Protein AF-A0A7C4IL18-F1 (afdb_monomer)

Mean predicted aligned error: 10.44 Å

Structure (mmCIF, N/CA/C/O backbone):
data_AF-A0A7C4IL18-F1
#
_entry.id   AF-A0A7C4IL18-F1
#
loop_
_atom_site.group_PDB
_atom_site.id
_atom_site.type_symbol
_atom_site.label_atom_id
_atom_site.label_alt_id
_atom_site.label_comp_id
_atom_site.label_asym_id
_atom_site.label_entity_id
_atom_site.label_seq_id
_atom_site.pdbx_PDB_ins_code
_atom_site.Cartn_x
_atom_site.Cartn_y
_atom_site.Cartn_z
_atom_site.occupancy
_atom_site.B_iso_or_equiv
_atom_site.auth_seq_id
_atom_site.auth_comp_id
_atom_site.auth_asym_id
_atom_site.auth_atom_id
_atom_site.pdbx_PDB_model_num
ATOM 1 N N . MET A 1 1 ? -6.638 -3.678 19.951 1.00 42.34 1 MET A N 1
ATOM 2 C CA . MET A 1 1 ? -6.740 -3.953 18.503 1.00 42.34 1 MET A CA 1
ATOM 3 C C . MET A 1 1 ? -7.562 -2.829 17.902 1.00 42.34 1 MET A C 1
ATOM 5 O O . MET A 1 1 ? -8.756 -2.759 18.152 1.00 42.34 1 MET A O 1
ATOM 9 N N . SER A 1 2 ? -6.915 -1.862 17.260 1.00 47.47 2 SER A N 1
ATOM 10 C CA . SER A 1 2 ? -7.589 -0.743 16.596 1.00 47.47 2 SER A CA 1
ATOM 11 C C . SER A 1 2 ? -8.489 -1.311 15.494 1.00 47.47 2 SER A C 1
ATOM 13 O O . SER A 1 2 ? -7.999 -1.971 14.588 1.00 47.47 2 SER A O 1
ATOM 15 N N . GLY A 1 3 ? -9.803 -1.107 15.604 1.00 61.41 3 GLY A N 1
ATOM 16 C CA . GLY A 1 3 ? -10.846 -1.826 14.856 1.00 61.41 3 GLY A CA 1
ATOM 17 C C . GLY A 1 3 ? -10.972 -1.522 13.359 1.00 61.41 3 GLY A C 1
ATOM 18 O O . GLY A 1 3 ? -12.057 -1.695 12.810 1.00 61.41 3 GLY A O 1
ATOM 19 N N . ASN A 1 4 ? -9.911 -1.068 12.688 1.00 77.75 4 ASN A N 1
ATOM 20 C CA . ASN A 1 4 ? -9.957 -0.783 11.258 1.00 77.75 4 ASN A CA 1
ATOM 21 C C . ASN A 1 4 ? -9.356 -1.940 10.449 1.00 77.75 4 ASN A C 1
ATOM 23 O O . ASN A 1 4 ? -8.147 -1.998 10.235 1.00 77.75 4 ASN A O 1
ATOM 27 N N . ARG A 1 5 ? -10.232 -2.837 9.974 1.00 86.19 5 ARG A N 1
ATOM 28 C CA . ARG A 1 5 ? -9.876 -4.040 9.195 1.00 86.19 5 ARG A CA 1
ATOM 29 C C . ARG A 1 5 ? -9.097 -3.738 7.911 1.00 86.19 5 ARG A C 1
ATOM 31 O O . ARG A 1 5 ? -8.442 -4.624 7.381 1.00 86.19 5 ARG A O 1
ATOM 38 N N . ILE A 1 6 ? -9.149 -2.498 7.421 1.00 89.62 6 ILE A N 1
ATOM 39 C CA . ILE A 1 6 ? -8.393 -2.057 6.243 1.00 89.62 6 ILE A CA 1
ATOM 40 C C . ILE A 1 6 ? -6.885 -2.133 6.506 1.00 89.62 6 ILE A C 1
ATOM 42 O O . ILE A 1 6 ? -6.127 -2.450 5.597 1.00 89.62 6 ILE A O 1
ATOM 46 N N . LEU A 1 7 ? -6.437 -1.893 7.744 1.00 91.31 7 LEU A N 1
ATOM 47 C CA . LEU A 1 7 ? -5.016 -1.969 8.097 1.00 91.31 7 LEU A CA 1
ATOM 48 C C . LEU A 1 7 ? -4.456 -3.388 7.970 1.00 91.31 7 LEU A C 1
ATOM 50 O O . LEU A 1 7 ? -3.277 -3.531 7.658 1.00 91.31 7 LEU A O 1
ATOM 54 N N . ASP A 1 8 ? -5.297 -4.401 8.166 1.00 93.25 8 ASP A N 1
ATOM 55 C CA . ASP A 1 8 ? -4.922 -5.813 8.090 1.00 93.25 8 ASP A CA 1
ATOM 56 C C . ASP A 1 8 ? -5.052 -6.380 6.666 1.00 93.25 8 ASP A C 1
ATOM 58 O O . ASP A 1 8 ? -4.748 -7.552 6.440 1.00 93.25 8 ASP A O 1
ATOM 62 N N . LEU A 1 9 ? -5.491 -5.572 5.688 1.00 94.62 9 LEU A N 1
ATOM 63 C CA . LEU A 1 9 ? -5.603 -6.027 4.305 1.00 94.62 9 LEU A CA 1
ATOM 64 C C . LEU A 1 9 ? -4.220 -6.397 3.752 1.00 94.62 9 LEU A C 1
ATOM 66 O O . LEU A 1 9 ? -3.306 -5.562 3.789 1.00 94.62 9 LEU A O 1
ATOM 70 N N . PRO A 1 10 ? -4.055 -7.617 3.212 1.00 94.81 10 PRO A N 1
ATOM 71 C CA . PRO A 1 10 ? -2.794 -8.054 2.635 1.00 94.81 10 PRO A CA 1
ATOM 72 C C . PRO A 1 10 ? -2.505 -7.309 1.329 1.00 94.81 10 PRO A C 1
ATOM 74 O O . PRO A 1 10 ? -3.396 -7.114 0.500 1.00 94.81 10 PRO A O 1
ATOM 77 N N . LEU A 1 11 ? -1.240 -6.933 1.115 1.00 94.31 11 LEU A N 1
ATOM 78 C CA . LEU A 1 11 ? -0.828 -6.167 -0.066 1.00 94.31 11 LEU A CA 1
ATOM 79 C C . LEU A 1 11 ? -1.115 -6.888 -1.385 1.00 94.31 11 LEU A C 1
ATOM 81 O O . LEU A 1 11 ? -1.447 -6.233 -2.361 1.00 94.31 11 LEU A O 1
ATOM 85 N N . THR A 1 12 ? -1.065 -8.217 -1.411 1.00 93.94 12 THR A N 1
ATOM 86 C CA . THR A 1 12 ? -1.373 -9.032 -2.600 1.00 93.94 12 THR A CA 1
ATOM 87 C C . THR A 1 12 ? -2.833 -8.957 -3.049 1.00 93.94 12 THR A C 1
ATOM 89 O O . THR A 1 12 ? -3.135 -9.338 -4.173 1.00 93.94 12 THR A O 1
ATOM 92 N N . VAL A 1 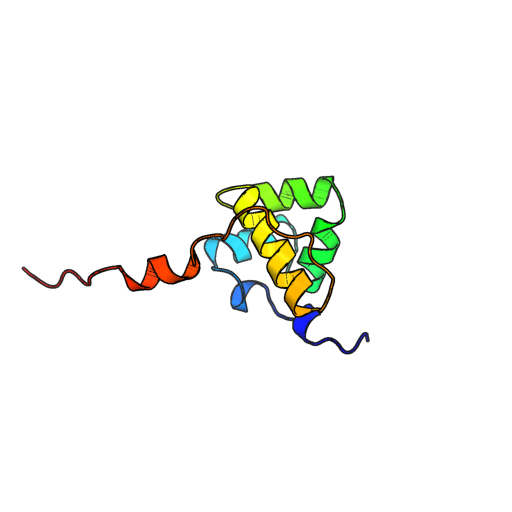13 ? -3.747 -8.484 -2.195 1.00 92.38 13 VAL A N 1
ATOM 93 C CA . VAL A 1 13 ? -5.164 -8.284 -2.554 1.00 92.38 13 VAL A CA 1
ATOM 94 C C . VAL A 1 13 ? -5.413 -6.881 -3.111 1.00 92.38 13 VAL A C 1
ATOM 96 O O . VAL A 1 13 ? -6.380 -6.670 -3.837 1.00 92.38 13 VAL A O 1
ATOM 99 N N . VAL A 1 14 ? -4.557 -5.913 -2.773 1.00 92.25 14 VAL A N 1
ATOM 100 C CA . VAL A 1 14 ? -4.762 -4.488 -3.095 1.00 92.25 14 VAL A CA 1
ATOM 101 C C . VAL A 1 14 ? -3.762 -3.937 -4.110 1.00 92.25 14 VAL A C 1
ATOM 103 O O . VAL A 1 14 ? -4.004 -2.885 -4.697 1.00 92.25 14 VAL A O 1
ATOM 106 N N . LEU A 1 15 ? -2.648 -4.632 -4.324 1.00 93.50 15 LEU A N 1
ATOM 107 C CA . LEU A 1 15 ? -1.612 -4.310 -5.295 1.00 93.50 15 LEU A CA 1
ATOM 108 C C . LEU A 1 15 ? -1.395 -5.489 -6.231 1.00 93.50 15 LEU A C 1
ATOM 110 O O . LEU A 1 15 ? -1.673 -6.639 -5.894 1.00 93.50 15 LEU A O 1
ATOM 114 N N . ARG A 1 16 ? -0.832 -5.188 -7.399 1.00 90.69 16 ARG A N 1
ATOM 115 C CA . ARG A 1 16 ? -0.372 -6.222 -8.317 1.00 90.69 16 ARG A CA 1
ATOM 116 C C . ARG A 1 16 ? 0.778 -7.015 -7.694 1.00 90.69 16 ARG A C 1
ATOM 118 O O . ARG A 1 16 ? 1.583 -6.462 -6.936 1.00 90.69 16 ARG A O 1
ATOM 125 N N . SER A 1 17 ? 0.860 -8.300 -8.022 1.00 91.94 17 SER A N 1
ATOM 126 C CA . SER A 1 17 ? 1.845 -9.226 -7.456 1.00 91.94 17 SER A CA 1
ATOM 127 C C . SER A 1 17 ? 3.286 -8.780 -7.704 1.00 91.94 17 SER A C 1
ATOM 129 O O . SER A 1 17 ? 4.136 -8.976 -6.840 1.00 91.94 17 SER A O 1
ATOM 131 N N . GLU A 1 18 ? 3.554 -8.121 -8.831 1.00 92.19 18 GLU A N 1
ATOM 132 C CA . GLU A 1 18 ? 4.886 -7.638 -9.214 1.00 92.19 18 GLU A CA 1
ATOM 133 C C . GLU A 1 18 ? 5.409 -6.566 -8.250 1.00 92.19 18 GLU A C 1
ATOM 135 O O . GLU A 1 18 ? 6.615 -6.445 -8.071 1.00 92.19 18 GLU A O 1
ATOM 140 N N . ILE A 1 19 ? 4.510 -5.831 -7.588 1.00 93.00 19 ILE A N 1
ATOM 141 C CA . ILE A 1 19 ? 4.843 -4.822 -6.573 1.00 93.00 19 ILE A CA 1
ATOM 142 C C . ILE A 1 19 ? 4.710 -5.422 -5.167 1.00 93.00 19 ILE A C 1
ATOM 144 O O . ILE A 1 19 ? 5.561 -5.215 -4.301 1.00 93.00 19 ILE A O 1
ATOM 148 N N . ALA A 1 20 ? 3.643 -6.188 -4.921 1.00 94.00 20 ALA A N 1
ATOM 149 C CA . ALA A 1 20 ? 3.349 -6.743 -3.605 1.00 94.00 20 ALA A CA 1
ATOM 150 C C . ALA A 1 20 ? 4.417 -7.742 -3.132 1.00 94.00 20 ALA A C 1
ATOM 152 O O . ALA A 1 20 ? 4.785 -7.726 -1.958 1.00 94.00 20 ALA A O 1
ATOM 153 N N . LEU A 1 21 ? 4.931 -8.595 -4.024 1.00 94.31 21 LEU A N 1
ATOM 154 C CA . LEU A 1 21 ? 5.902 -9.627 -3.657 1.00 94.31 21 LEU A CA 1
ATOM 155 C C . LEU A 1 21 ? 7.260 -9.040 -3.235 1.00 94.31 21 LEU A C 1
ATOM 157 O O . LEU A 1 21 ? 7.716 -9.408 -2.152 1.00 94.31 21 LEU A O 1
ATOM 161 N N . PRO A 1 22 ? 7.883 -8.091 -3.967 1.00 93.94 22 PRO A N 1
ATOM 162 C CA . PRO A 1 22 ? 9.091 -7.413 -3.490 1.00 93.94 22 PRO A CA 1
ATOM 163 C C . PRO A 1 22 ? 8.906 -6.728 -2.133 1.00 93.94 22 PRO A C 1
ATOM 165 O O . PRO A 1 22 ? 9.750 -6.873 -1.247 1.00 93.94 22 PRO A O 1
ATOM 168 N N . LEU A 1 23 ? 7.775 -6.044 -1.924 1.00 94.69 23 LEU A N 1
ATOM 169 C CA . LEU A 1 23 ? 7.458 -5.414 -0.639 1.00 94.69 23 LEU A CA 1
ATOM 170 C C . LEU A 1 23 ? 7.392 -6.447 0.501 1.00 94.69 23 LEU A C 1
ATOM 172 O O . LEU A 1 23 ? 7.902 -6.194 1.593 1.00 94.69 23 LEU A O 1
ATOM 176 N N . GLN A 1 24 ? 6.817 -7.623 0.248 1.00 95.62 24 GLN A N 1
ATOM 177 C CA . GLN A 1 24 ? 6.696 -8.701 1.232 1.00 95.62 24 GLN A CA 1
ATOM 178 C C . GLN A 1 24 ? 8.010 -9.437 1.493 1.00 95.62 24 GLN A C 1
ATOM 180 O O . GLN A 1 24 ? 8.331 -9.738 2.641 1.00 95.62 24 GLN A O 1
ATOM 185 N N . GLN A 1 25 ? 8.756 -9.760 0.441 1.00 94.44 25 GLN A N 1
ATOM 186 C CA . GLN A 1 25 ? 9.926 -10.633 0.522 1.00 94.44 25 GLN A CA 1
ATOM 187 C C . GLN A 1 25 ? 11.194 -9.875 0.911 1.00 94.44 25 GLN A C 1
ATOM 189 O O . GLN A 1 25 ? 12.025 -10.424 1.627 1.00 94.44 25 GLN 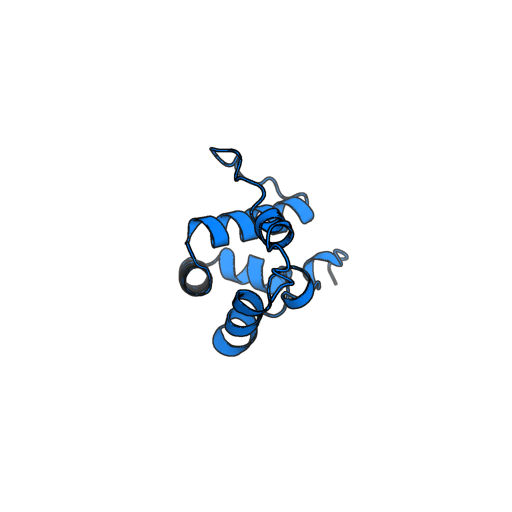A O 1
ATOM 194 N N . VAL A 1 26 ? 11.339 -8.625 0.461 1.00 92.88 26 VAL A N 1
ATOM 195 C CA . VAL A 1 26 ? 12.543 -7.815 0.699 1.00 92.88 26 VAL A CA 1
ATOM 196 C C . VAL A 1 26 ? 12.354 -6.881 1.888 1.00 92.88 26 VAL A C 1
ATOM 198 O O . VAL A 1 26 ? 13.244 -6.756 2.725 1.00 92.88 26 VAL A O 1
ATOM 201 N N . LEU A 1 27 ? 11.196 -6.218 1.976 1.00 93.44 27 LEU A N 1
ATOM 202 C CA . LEU A 1 27 ? 10.942 -5.203 3.007 1.00 93.44 27 LEU A CA 1
ATOM 203 C C . LEU A 1 27 ? 10.089 -5.713 4.175 1.00 93.44 27 LEU A C 1
ATOM 205 O O . LEU A 1 27 ? 9.865 -4.965 5.127 1.00 93.44 27 LEU A O 1
ATOM 209 N N . HIS A 1 28 ? 9.621 -6.966 4.125 1.00 95.19 28 HIS A N 1
ATOM 210 C CA . HIS A 1 28 ? 8.736 -7.559 5.133 1.00 95.19 28 HIS A CA 1
ATOM 211 C C . HIS A 1 28 ? 7.456 -6.736 5.380 1.00 95.19 28 HIS A C 1
ATOM 213 O O . HIS A 1 28 ? 6.946 -6.646 6.500 1.00 95.19 28 HIS A O 1
ATOM 219 N N . ILE A 1 29 ? 6.926 -6.115 4.322 1.00 96.75 29 ILE A N 1
ATOM 220 C CA . ILE A 1 29 ? 5.696 -5.323 4.353 1.00 96.75 29 ILE A CA 1
ATOM 221 C C . ILE A 1 29 ? 4.558 -6.180 3.802 1.00 96.75 29 ILE A C 1
ATOM 223 O O . ILE A 1 29 ? 4.450 -6.387 2.597 1.00 96.75 29 ILE A O 1
ATOM 227 N N . TYR A 1 30 ? 3.689 -6.667 4.688 1.00 95.94 30 TYR A N 1
ATOM 228 C CA . TYR A 1 30 ? 2.642 -7.626 4.317 1.00 95.94 30 TYR A CA 1
ATOM 229 C C . TYR A 1 30 ? 1.260 -7.008 4.164 1.00 95.94 30 TYR A C 1
ATOM 231 O O . TYR A 1 30 ? 0.473 -7.478 3.343 1.00 95.94 30 TYR A O 1
ATOM 239 N N . THR A 1 31 ? 0.974 -5.952 4.924 1.00 96.25 31 THR A N 1
ATOM 240 C CA . THR A 1 31 ? -0.354 -5.336 4.998 1.00 96.25 31 THR A CA 1
ATOM 241 C C . THR A 1 31 ? -0.332 -3.850 4.655 1.00 96.25 31 THR A C 1
ATOM 243 O O . THR A 1 31 ? 0.718 -3.198 4.708 1.00 96.25 31 THR A O 1
ATOM 246 N N . VAL A 1 32 ? -1.510 -3.287 4.375 1.00 95.31 32 VAL A N 1
ATOM 247 C CA . VAL A 1 32 ? -1.711 -1.836 4.214 1.00 95.31 32 VAL A CA 1
ATOM 248 C C . VAL A 1 32 ? -1.202 -1.064 5.438 1.00 95.31 32 VAL A C 1
ATOM 250 O O . VAL A 1 32 ? -0.546 -0.029 5.302 1.00 95.31 32 VAL A O 1
ATOM 253 N N . GLY A 1 33 ? -1.439 -1.578 6.646 1.00 94.31 33 GLY A N 1
ATOM 254 C CA . GLY A 1 33 ? -0.955 -0.969 7.881 1.00 94.31 33 GLY A CA 1
ATOM 255 C C . GLY A 1 33 ? 0.571 -0.957 7.976 1.00 94.31 33 GLY A C 1
ATOM 256 O O . GLY A 1 33 ? 1.155 0.077 8.318 1.00 94.31 33 GLY A O 1
ATOM 257 N N . ASN A 1 34 ? 1.235 -2.067 7.623 1.00 95.19 34 ASN A N 1
ATOM 258 C CA . ASN A 1 34 ? 2.700 -2.111 7.570 1.00 95.19 34 ASN A CA 1
ATOM 259 C C . ASN A 1 34 ? 3.245 -1.116 6.542 1.00 95.19 34 ASN A C 1
ATOM 261 O O . ASN A 1 34 ? 4.204 -0.402 6.836 1.00 9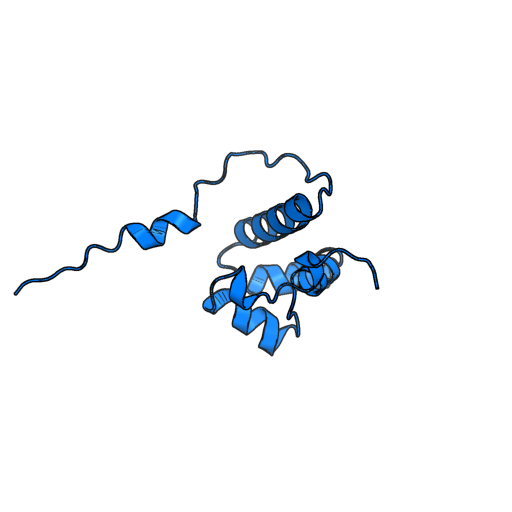5.19 34 ASN A O 1
ATOM 265 N N . PHE A 1 35 ? 2.601 -1.029 5.376 1.00 96.31 35 PHE A N 1
ATOM 266 C CA . PHE A 1 35 ? 2.995 -0.117 4.309 1.00 96.31 35 PHE A CA 1
ATOM 267 C C . PHE A 1 35 ? 2.953 1.337 4.784 1.00 96.31 35 PHE A C 1
ATOM 269 O O . PHE A 1 35 ? 3.955 2.045 4.718 1.00 96.31 35 PHE A O 1
ATOM 276 N N . LEU A 1 36 ? 1.827 1.777 5.351 1.00 94.56 36 LEU A N 1
ATOM 277 C CA . LEU A 1 36 ? 1.671 3.144 5.858 1.00 94.56 36 LEU A CA 1
ATOM 278 C C . LEU A 1 36 ? 2.584 3.446 7.055 1.00 94.56 36 LEU A C 1
ATOM 280 O O . LEU A 1 36 ? 2.990 4.592 7.268 1.00 94.56 36 LEU A O 1
ATOM 284 N N . ALA A 1 37 ? 2.914 2.443 7.869 1.00 93.94 37 ALA A N 1
ATOM 285 C CA . ALA A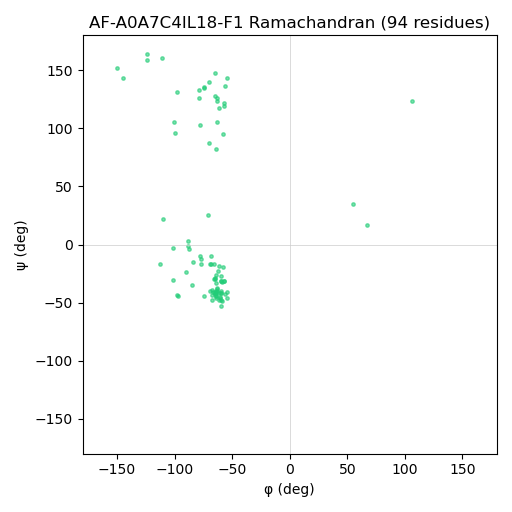 1 37 ? 3.890 2.596 8.942 1.00 93.94 37 ALA A CA 1
ATOM 286 C C . ALA A 1 37 ? 5.310 2.815 8.400 1.00 93.94 37 ALA A C 1
ATOM 288 O O . ALA A 1 37 ? 6.010 3.707 8.884 1.00 93.94 37 ALA A O 1
ATOM 289 N N . ALA A 1 38 ? 5.713 2.051 7.385 1.00 94.94 38 ALA A N 1
ATOM 290 C CA . ALA A 1 38 ? 7.010 2.187 6.734 1.00 94.94 38 ALA A CA 1
ATOM 291 C C . ALA A 1 38 ? 7.118 3.490 5.919 1.00 94.94 38 ALA A C 1
ATOM 293 O O . ALA A 1 38 ? 8.130 4.182 6.017 1.00 94.94 38 ALA A O 1
ATOM 294 N N . TRP A 1 39 ? 6.050 3.888 5.221 1.00 94.75 39 TRP A N 1
ATOM 295 C CA . TRP A 1 39 ? 5.982 5.114 4.415 1.00 94.75 39 TRP A CA 1
ATOM 296 C C . TRP A 1 39 ? 6.217 6.403 5.218 1.00 94.75 39 TRP A C 1
ATOM 298 O O . TRP A 1 39 ? 6.765 7.378 4.710 1.00 94.75 39 TRP A O 1
ATOM 308 N N . ARG A 1 40 ? 5.828 6.426 6.500 1.00 92.06 40 ARG A N 1
ATOM 309 C CA . ARG A 1 40 ? 6.042 7.589 7.383 1.00 92.06 40 ARG A CA 1
ATOM 310 C C . ARG A 1 40 ? 7.513 7.837 7.725 1.00 92.06 40 ARG A C 1
ATOM 312 O O . ARG A 1 40 ? 7.844 8.916 8.208 1.00 92.06 40 ARG A O 1
ATOM 319 N N . ARG A 1 41 ? 8.390 6.852 7.520 1.00 93.50 41 ARG A N 1
ATOM 320 C CA . ARG A 1 41 ? 9.825 6.961 7.806 1.00 93.50 41 ARG A CA 1
ATOM 321 C C . ARG A 1 41 ? 10.564 7.297 6.507 1.00 93.50 41 ARG A C 1
ATOM 323 O O . ARG A 1 41 ? 10.366 6.568 5.542 1.00 93.50 41 ARG A O 1
ATOM 330 N N . PRO A 1 42 ? 11.458 8.303 6.464 1.00 91.12 42 PRO A N 1
ATOM 331 C CA . PRO A 1 42 ? 12.163 8.677 5.231 1.00 91.12 42 PRO A CA 1
ATOM 332 C C . PRO A 1 42 ? 12.905 7.510 4.562 1.00 91.12 42 PRO A C 1
ATOM 334 O O . PRO A 1 42 ? 12.734 7.280 3.370 1.00 91.12 42 PRO A O 1
ATOM 337 N N . ALA A 1 43 ? 13.645 6.716 5.344 1.00 92.25 43 ALA A N 1
ATOM 338 C CA . ALA A 1 43 ? 14.346 5.536 4.833 1.00 92.25 43 ALA A CA 1
ATOM 339 C C . ALA A 1 43 ? 13.379 4.461 4.306 1.00 92.25 43 ALA A C 1
ATOM 341 O O . ALA A 1 43 ? 13.600 3.891 3.245 1.00 92.25 43 ALA A O 1
ATOM 342 N N . GLY A 1 44 ? 12.272 4.222 5.021 1.00 92.12 44 GLY A N 1
ATOM 343 C CA . GLY A 1 44 ? 11.253 3.258 4.602 1.00 92.12 44 GLY A CA 1
ATOM 344 C C . GLY A 1 44 ? 10.537 3.693 3.326 1.00 92.12 44 GLY A C 1
ATOM 345 O O . GLY A 1 44 ? 10.336 2.881 2.431 1.00 92.12 44 GLY A O 1
ATOM 346 N N . ARG A 1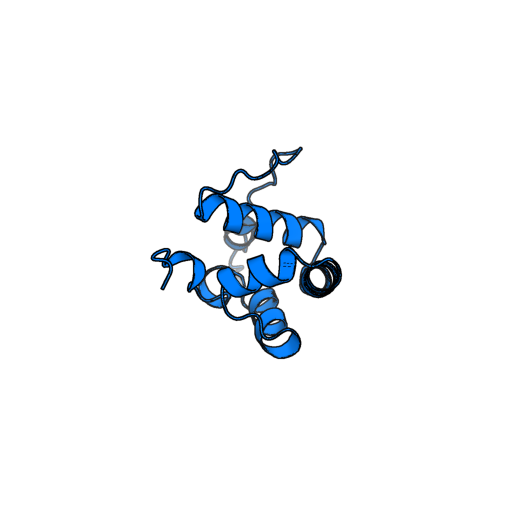 45 ? 10.220 4.984 3.206 1.00 94.38 45 ARG A N 1
ATOM 347 C CA . ARG A 1 45 ? 9.654 5.572 1.993 1.00 94.38 45 ARG A CA 1
ATOM 348 C C . ARG A 1 45 ? 10.571 5.373 0.790 1.00 94.38 45 ARG A C 1
ATOM 350 O O . ARG A 1 45 ? 10.096 4.900 -0.232 1.00 94.38 45 ARG A O 1
ATOM 357 N N . GLN A 1 46 ? 11.862 5.670 0.929 1.00 93.69 46 GLN A N 1
ATOM 358 C CA . GLN A 1 46 ? 12.826 5.483 -0.156 1.00 93.69 46 GLN A CA 1
ATOM 359 C C . GLN A 1 46 ? 12.915 4.011 -0.584 1.00 93.69 46 GLN A C 1
ATOM 361 O O . GLN A 1 46 ? 12.859 3.714 -1.773 1.00 93.69 46 GLN A O 1
ATOM 366 N N . SER A 1 47 ? 12.984 3.074 0.368 1.00 94.19 47 SER A N 1
ATOM 367 C CA . SER A 1 47 ? 12.962 1.639 0.058 1.00 94.19 47 SER A CA 1
ATOM 368 C C . SER A 1 47 ? 11.689 1.208 -0.667 1.00 94.19 47 SER A C 1
ATOM 370 O O . SER A 1 47 ? 11.769 0.442 -1.620 1.00 94.19 47 SER A O 1
ATOM 372 N N . ILE A 1 48 ? 10.526 1.711 -0.244 1.00 95.69 48 ILE A N 1
ATOM 373 C CA . ILE A 1 48 ? 9.250 1.419 -0.903 1.00 95.69 48 ILE A CA 1
ATOM 374 C C . ILE A 1 48 ? 9.243 1.977 -2.325 1.00 95.69 48 ILE A C 1
ATOM 376 O O . ILE A 1 48 ? 8.844 1.262 -3.232 1.00 95.69 48 ILE A O 1
ATOM 380 N N . GLU A 1 49 ? 9.684 3.219 -2.538 1.00 95.25 49 GLU A N 1
ATOM 381 C CA . GLU A 1 49 ? 9.701 3.859 -3.862 1.00 95.25 49 GLU A CA 1
ATOM 382 C C . GLU A 1 49 ? 10.506 3.046 -4.894 1.00 95.25 49 GLU A C 1
ATOM 384 O O . GLU A 1 49 ? 10.112 3.001 -6.055 1.00 95.25 49 GLU A O 1
ATOM 389 N N . HIS A 1 50 ? 11.557 2.329 -4.475 1.00 94.94 50 HIS A N 1
ATOM 390 C CA . HIS A 1 50 ? 12.326 1.424 -5.343 1.00 94.94 50 HIS A CA 1
ATOM 391 C C . HIS A 1 50 ? 11.577 0.154 -5.784 1.00 94.94 50 HIS A C 1
ATOM 393 O O . HIS A 1 50 ? 12.018 -0.503 -6.723 1.00 94.94 50 HIS A O 1
ATOM 399 N N . CYS A 1 51 ? 10.473 -0.213 -5.127 1.00 93.00 51 CYS A N 1
ATOM 400 C CA . CYS A 1 51 ? 9.637 -1.355 -5.516 1.00 93.00 51 CYS A CA 1
ATOM 401 C C . CYS A 1 51 ? 8.554 -0.995 -6.547 1.00 93.00 51 CYS A C 1
ATOM 403 O O . CYS A 1 51 ? 7.804 -1.873 -6.963 1.00 93.00 51 CYS A O 1
ATOM 405 N N . PHE A 1 52 ? 8.432 0.281 -6.914 1.00 94.06 52 PHE A N 1
ATOM 406 C CA . PHE A 1 52 ? 7.450 0.776 -7.876 1.00 94.06 52 PHE A CA 1
ATOM 407 C C . PHE A 1 52 ? 8.145 1.236 -9.157 1.00 94.06 52 PHE A C 1
ATOM 409 O O . PHE A 1 52 ? 9.326 1.580 -9.146 1.00 94.06 52 PHE A O 1
ATOM 416 N N . ASP A 1 53 ? 7.386 1.324 -10.250 1.00 91.56 53 ASP A N 1
ATOM 417 C CA . ASP A 1 53 ? 7.894 1.820 -11.535 1.00 91.56 53 ASP A CA 1
ATOM 418 C C . ASP A 1 53 ? 8.305 3.298 -11.441 1.00 91.56 53 ASP A C 1
ATOM 420 O O . ASP A 1 53 ? 9.177 3.776 -12.166 1.00 91.56 53 ASP A O 1
ATOM 424 N N . SER A 1 54 ? 7.660 4.048 -10.539 1.00 91.88 54 SER A N 1
ATOM 425 C CA . SER A 1 54 ? 8.002 5.439 -10.254 1.00 91.88 54 SER A CA 1
ATOM 426 C C . SER A 1 54 ? 7.697 5.843 -8.803 1.00 91.88 54 SER A C 1
ATOM 428 O O . SER A 1 54 ? 6.726 5.355 -8.209 1.00 91.88 54 SER A O 1
ATOM 430 N N . PRO A 1 55 ? 8.436 6.819 -8.237 1.00 90.88 55 PRO A N 1
ATOM 431 C CA . PRO A 1 55 ? 8.137 7.378 -6.915 1.00 90.88 55 PRO A CA 1
ATOM 432 C C . PRO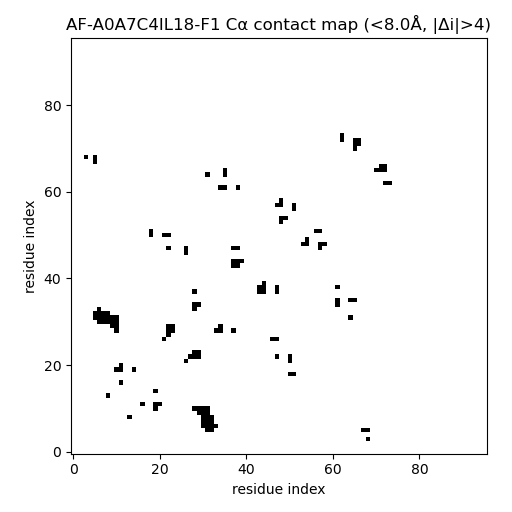 A 1 55 ? 6.715 7.953 -6.802 1.00 90.88 55 PRO A C 1
ATOM 434 O O . PRO A 1 55 ? 6.092 7.918 -5.741 1.00 90.88 55 PRO A O 1
ATOM 437 N N . GLN A 1 56 ? 6.173 8.474 -7.905 1.00 91.81 56 GLN A N 1
ATOM 438 C CA . GLN A 1 56 ? 4.824 9.028 -7.983 1.00 91.81 56 GLN A CA 1
ATOM 439 C C . GLN A 1 56 ? 3.757 7.942 -7.807 1.00 91.81 56 GLN A C 1
ATOM 441 O O . GLN A 1 56 ? 2.768 8.173 -7.113 1.00 91.81 56 GLN A O 1
ATOM 446 N N . GLN A 1 57 ? 3.968 6.754 -8.382 1.00 92.81 57 GLN A N 1
ATOM 447 C CA . GLN A 1 57 ? 3.076 5.603 -8.219 1.00 92.81 57 GLN A CA 1
ATOM 448 C C . GLN A 1 57 ? 3.057 5.122 -6.758 1.00 92.81 57 GLN A C 1
ATOM 450 O O . GLN A 1 57 ? 1.985 4.8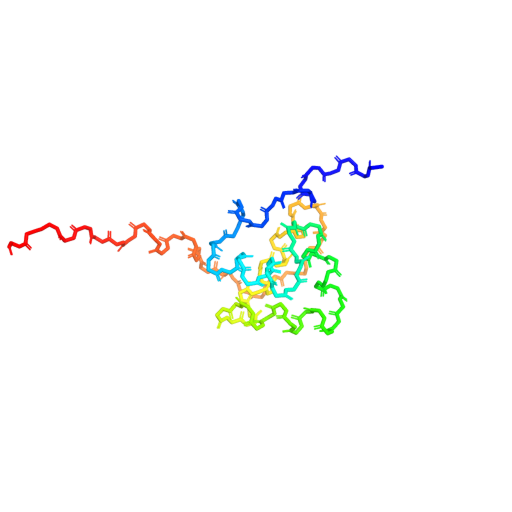73 -6.198 1.00 92.81 57 GLN A O 1
ATOM 455 N N . ALA A 1 58 ? 4.225 5.073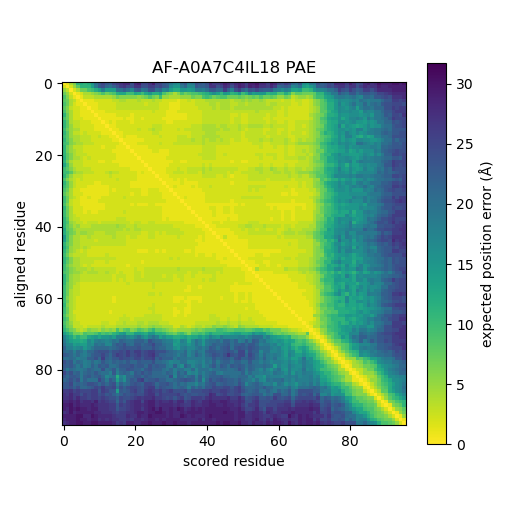 -6.109 1.00 93.94 58 ALA A N 1
ATOM 456 C CA . ALA A 1 58 ? 4.341 4.722 -4.694 1.00 93.94 58 ALA A CA 1
ATOM 457 C C . ALA A 1 58 ? 3.634 5.750 -3.789 1.00 93.94 58 ALA A C 1
ATOM 459 O O . ALA A 1 58 ? 2.854 5.386 -2.906 1.00 93.94 58 ALA A O 1
ATOM 460 N N . LEU A 1 59 ? 3.832 7.047 -4.059 1.00 93.38 59 LEU A N 1
ATOM 461 C CA . LEU A 1 59 ? 3.155 8.130 -3.344 1.00 93.38 59 LEU A CA 1
ATOM 462 C C . LEU A 1 59 ? 1.636 8.057 -3.502 1.00 93.38 59 LEU A C 1
ATOM 464 O O . LEU A 1 59 ? 0.909 8.169 -2.516 1.00 93.38 59 LEU A O 1
ATOM 468 N N . HIS A 1 60 ? 1.154 7.849 -4.724 1.00 91.50 60 HIS A N 1
ATOM 469 C CA . HIS A 1 60 ? -0.272 7.733 -4.996 1.00 91.50 60 HIS A CA 1
ATOM 470 C C . HIS A 1 60 ? -0.890 6.517 -4.291 1.00 91.50 60 HIS A C 1
ATOM 472 O O . HIS A 1 60 ? -1.991 6.602 -3.743 1.00 91.50 60 HIS A O 1
ATOM 478 N N . THR A 1 61 ? -0.155 5.407 -4.226 1.00 93.81 61 THR A N 1
ATOM 479 C CA . THR A 1 61 ? -0.553 4.218 -3.463 1.00 93.81 61 THR A CA 1
ATOM 480 C C . THR A 1 61 ? -0.693 4.544 -1.976 1.00 93.81 61 THR A C 1
ATOM 482 O O . THR A 1 61 ? -1.727 4.260 -1.371 1.00 93.81 61 THR A O 1
ATOM 485 N N . ALA A 1 62 ? 0.295 5.231 -1.393 1.00 94.19 62 ALA A N 1
ATOM 486 C CA . ALA A 1 62 ? 0.241 5.666 -0.000 1.00 94.19 62 ALA A CA 1
ATOM 487 C C . ALA A 1 62 ? -0.948 6.601 0.279 1.00 94.19 62 ALA A C 1
ATOM 489 O O . ALA A 1 62 ? -1.624 6.458 1.297 1.00 94.19 62 ALA A O 1
ATOM 490 N N . GLN A 1 63 ? -1.225 7.538 -0.631 1.00 91.62 63 GLN A N 1
ATOM 491 C CA . GLN A 1 63 ? -2.365 8.452 -0.532 1.00 91.62 63 GLN A CA 1
ATOM 492 C C . GLN A 1 63 ? -3.700 7.710 -0.619 1.00 91.62 63 GLN A C 1
ATOM 494 O O . GLN A 1 63 ? -4.593 7.980 0.178 1.00 91.62 63 GLN A O 1
ATOM 499 N N . THR A 1 64 ? -3.818 6.749 -1.535 1.00 93.19 64 THR A N 1
ATOM 500 C CA . THR A 1 64 ? -5.006 5.897 -1.684 1.00 93.19 64 THR A CA 1
ATOM 501 C C . THR A 1 64 ? -5.278 5.107 -0.406 1.00 93.19 64 THR A C 1
ATOM 503 O O . THR A 1 64 ? -6.388 5.144 0.124 1.00 93.19 64 THR A O 1
ATOM 506 N N . PHE A 1 65 ? -4.252 4.465 0.156 1.00 93.44 65 PHE A N 1
ATOM 507 C CA . PHE A 1 65 ? -4.367 3.741 1.422 1.00 93.44 65 PHE A CA 1
ATOM 508 C C . PHE A 1 65 ? -4.722 4.661 2.595 1.00 93.44 65 PHE A C 1
ATOM 510 O O . PHE A 1 65 ? -5.540 4.297 3.435 1.00 93.44 65 PHE A O 1
ATOM 517 N N . ALA A 1 66 ? -4.149 5.866 2.655 1.00 89.56 66 ALA A N 1
ATOM 518 C CA . ALA A 1 66 ? -4.501 6.854 3.671 1.00 89.56 66 ALA A CA 1
ATOM 519 C C . ALA A 1 66 ? -5.961 7.325 3.532 1.00 89.56 66 ALA A C 1
ATOM 521 O O . ALA A 1 66 ? -6.670 7.429 4.535 1.00 89.56 66 ALA A O 1
ATOM 522 N N . ALA A 1 67 ? -6.434 7.534 2.301 1.00 89.50 67 ALA A N 1
ATOM 523 C CA . ALA A 1 67 ? -7.810 7.929 2.017 1.00 89.50 67 ALA A CA 1
ATOM 524 C C . ALA A 1 67 ? -8.823 6.856 2.453 1.00 89.50 67 ALA A C 1
ATOM 526 O O . ALA A 1 67 ? -9.860 7.197 3.019 1.00 89.50 67 ALA A O 1
ATOM 527 N N . TRP A 1 68 ? -8.510 5.565 2.286 1.00 89.31 68 TRP A N 1
ATOM 528 C CA . TRP A 1 68 ? -9.351 4.468 2.792 1.00 89.31 68 TRP A CA 1
ATOM 529 C C . TRP A 1 68 ? -9.540 4.499 4.312 1.00 89.31 68 TRP A C 1
ATOM 531 O O . TRP A 1 68 ? -10.554 4.034 4.825 1.00 89.31 68 TRP A O 1
ATOM 541 N N . LEU A 1 69 ? -8.577 5.064 5.040 1.00 86.50 69 LEU A N 1
ATOM 542 C CA . LEU A 1 69 ? -8.635 5.212 6.493 1.00 86.50 69 LEU A CA 1
ATOM 543 C C . LEU A 1 69 ? -9.321 6.512 6.936 1.00 86.50 69 LEU A C 1
ATOM 545 O O . LEU A 1 69 ? -9.355 6.796 8.132 1.00 86.50 69 LEU A O 1
ATOM 549 N N . GLY A 1 70 ? -9.835 7.313 5.996 1.00 81.44 70 GLY A N 1
ATOM 550 C CA . GLY A 1 70 ? -10.386 8.638 6.279 1.00 81.44 70 GLY A CA 1
ATOM 551 C C . GLY A 1 70 ? -9.328 9.642 6.743 1.00 81.44 70 GLY A C 1
ATOM 552 O O . GLY A 1 70 ? -9.674 10.666 7.330 1.00 81.44 70 GLY A O 1
ATOM 553 N N . LEU A 1 71 ? -8.039 9.358 6.514 1.00 73.38 71 LEU A N 1
ATOM 554 C CA . LEU A 1 71 ? -6.983 10.316 6.809 1.00 73.38 71 LEU A CA 1
ATOM 555 C C . LEU A 1 71 ? -7.003 11.414 5.740 1.00 73.38 71 LEU A C 1
ATOM 557 O O . LEU A 1 71 ? -7.098 11.097 4.551 1.00 73.38 71 LEU A O 1
ATOM 561 N N . PRO A 1 72 ? -6.884 12.695 6.128 1.00 60.34 72 PRO A N 1
ATOM 562 C CA . PRO A 1 72 ? -6.791 13.780 5.165 1.00 60.34 72 PRO A CA 1
ATOM 563 C C . PRO A 1 72 ? -5.518 13.601 4.330 1.00 60.34 72 PRO A C 1
ATOM 565 O O . PRO A 1 72 ? -4.402 13.814 4.805 1.00 60.34 72 PRO A O 1
ATOM 568 N N . ALA A 1 73 ? -5.682 13.167 3.082 1.00 56.56 73 ALA A N 1
ATOM 569 C CA . ALA A 1 73 ? -4.607 13.139 2.104 1.00 56.56 73 ALA A CA 1
ATOM 570 C C . ALA A 1 73 ? -4.417 14.557 1.549 1.00 56.56 73 ALA A C 1
ATOM 572 O O . ALA A 1 73 ? -5.389 15.225 1.194 1.00 56.56 73 ALA A O 1
ATOM 573 N N . ALA A 1 74 ? -3.167 15.027 1.477 1.00 57.91 74 ALA A N 1
ATOM 574 C CA . ALA A 1 74 ? -2.862 16.285 0.803 1.00 57.91 74 ALA A CA 1
ATOM 575 C C . ALA A 1 74 ? -3.380 16.222 -0.648 1.00 57.91 74 ALA A C 1
ATOM 577 O O . ALA A 1 74 ? -3.201 15.184 -1.295 1.00 57.91 74 ALA A O 1
ATOM 578 N N . PRO A 1 75 ? -4.020 17.288 -1.162 1.00 52.28 75 PRO A N 1
ATOM 579 C CA . PRO A 1 75 ? -4.601 17.276 -2.497 1.00 52.28 75 PRO A CA 1
ATOM 580 C C . PRO A 1 75 ? -3.517 16.951 -3.527 1.00 52.28 75 PRO A C 1
ATOM 582 O O . PRO A 1 75 ? -2.496 17.635 -3.614 1.00 52.28 75 PRO A O 1
ATOM 585 N N . ALA A 1 76 ? -3.722 15.875 -4.289 1.00 56.69 76 ALA A N 1
ATOM 586 C CA . ALA A 1 76 ? -2.841 15.539 -5.394 1.00 56.69 76 ALA A CA 1
ATOM 587 C C . ALA A 1 76 ? -2.956 16.650 -6.459 1.00 56.69 76 ALA A C 1
ATOM 589 O O . ALA A 1 76 ? -4.070 16.977 -6.869 1.00 56.69 76 ALA A O 1
ATOM 590 N N . PRO A 1 77 ? -1.842 17.244 -6.924 1.00 57.88 77 PRO A N 1
ATOM 591 C CA . PRO A 1 77 ? -1.884 18.409 -7.810 1.00 57.88 77 PRO A CA 1
ATOM 592 C C . PRO A 1 77 ? -2.421 18.110 -9.219 1.00 57.88 77 PRO A C 1
ATOM 594 O O . PRO A 1 77 ? -2.659 19.045 -9.978 1.00 57.88 77 PRO A O 1
ATOM 597 N N . ARG A 1 78 ? -2.612 16.838 -9.594 1.00 53.16 78 ARG A N 1
ATOM 598 C CA . ARG A 1 78 ? -3.199 16.436 -10.878 1.00 53.16 78 ARG A CA 1
ATOM 599 C C . ARG A 1 78 ? -4.055 15.172 -10.724 1.00 53.16 78 ARG A C 1
ATOM 601 O O . ARG A 1 78 ? -3.655 14.289 -9.962 1.00 53.16 78 ARG A O 1
ATOM 608 N N . PRO A 1 79 ? -5.182 15.053 -11.453 1.00 57.81 79 PRO A N 1
ATOM 609 C CA . PRO A 1 79 ? -5.875 13.781 -11.614 1.00 57.81 79 PRO A CA 1
ATOM 610 C C . PRO A 1 79 ? -4.895 12.769 -12.211 1.00 57.81 79 PRO A C 1
ATOM 612 O O . PRO A 1 79 ? -4.346 12.999 -13.289 1.00 57.81 79 PRO A O 1
ATOM 615 N N . VAL A 1 80 ? -4.628 11.685 -11.487 1.00 59.31 80 VAL A N 1
ATOM 616 C CA . VAL A 1 80 ? -3.872 10.555 -12.029 1.00 59.31 80 VAL A CA 1
ATOM 617 C C . VAL A 1 80 ? -4.851 9.760 -12.879 1.00 59.31 80 VAL A C 1
ATOM 619 O O . VAL A 1 80 ? -5.939 9.417 -12.413 1.00 59.31 80 VAL A O 1
ATOM 622 N N . GLU A 1 81 ? -4.493 9.520 -14.137 1.00 63.16 81 GLU A N 1
ATOM 623 C CA . GLU A 1 81 ? -5.260 8.646 -15.019 1.00 63.16 81 GLU A CA 1
ATOM 624 C C . GLU A 1 81 ? -5.440 7.280 -14.338 1.00 63.16 81 GLU A C 1
ATOM 626 O O . GLU A 1 81 ? -4.559 6.839 -13.596 1.00 63.16 81 GLU A O 1
ATOM 631 N N . ALA A 1 82 ? -6.600 6.641 -14.517 1.00 62.31 82 ALA A N 1
ATOM 632 C CA . ALA A 1 82 ? -6.945 5.386 -13.851 1.00 62.31 82 ALA A CA 1
ATOM 633 C C . ALA A 1 82 ? -6.002 4.258 -14.302 1.00 62.31 82 ALA A C 1
ATOM 635 O O . ALA A 1 82 ? -6.322 3.466 -15.184 1.00 62.31 82 ALA A O 1
ATOM 636 N N . TRP A 1 83 ? -4.824 4.186 -13.684 1.00 63.25 83 TRP A N 1
ATOM 637 C CA . TRP A 1 83 ? -3.713 3.311 -14.058 1.00 63.25 83 TRP A CA 1
ATOM 638 C C . TRP A 1 83 ? -4.073 1.820 -13.970 1.00 63.25 83 TRP A C 1
ATOM 640 O O . TRP A 1 83 ? -3.441 0.987 -14.613 1.00 63.25 83 TRP A O 1
ATOM 650 N N . TRP A 1 84 ? -5.136 1.482 -13.232 1.00 64.31 84 TRP A N 1
ATOM 651 C CA . TRP A 1 84 ? -5.708 0.137 -13.145 1.00 64.31 84 TRP A CA 1
ATOM 652 C C . TRP A 1 84 ? -6.555 -0.273 -14.367 1.00 64.31 84 TRP A C 1
ATOM 654 O O . TRP A 1 84 ? -6.907 -1.442 -14.493 1.00 64.31 84 TRP A O 1
ATOM 664 N N . GLN A 1 85 ? -6.911 0.653 -15.266 1.00 58.16 85 GLN A N 1
ATOM 665 C CA . GLN A 1 85 ? -7.700 0.364 -16.477 1.00 58.16 85 GLN A CA 1
ATOM 666 C C . GLN A 1 85 ? -6.839 -0.131 -17.648 1.00 58.16 85 GLN A C 1
ATOM 668 O O . GLN A 1 85 ? -7.379 -0.703 -18.592 1.00 58.16 85 GLN A O 1
ATOM 673 N N . ALA A 1 86 ? -5.514 0.042 -17.591 1.00 59.25 86 ALA A N 1
ATOM 674 C CA . ALA A 1 86 ? -4.617 -0.345 -18.681 1.00 59.25 86 ALA A CA 1
ATOM 675 C C . ALA A 1 86 ? -4.630 -1.862 -18.980 1.00 59.25 86 ALA A C 1
ATOM 677 O O . ALA A 1 86 ? -4.365 -2.255 -20.111 1.00 59.25 86 ALA A O 1
ATOM 678 N N . ASP A 1 87 ? -5.020 -2.707 -18.016 1.00 55.75 87 ASP A N 1
ATOM 679 C CA . ASP A 1 87 ? -5.154 -4.164 -18.207 1.00 55.75 87 ASP A CA 1
ATOM 680 C C . ASP A 1 87 ? -6.421 -4.592 -18.959 1.00 55.75 87 ASP A C 1
ATOM 682 O O . ASP A 1 87 ? -6.502 -5.717 -19.448 1.00 55.75 87 ASP A O 1
ATOM 686 N N . LYS A 1 88 ? -7.434 -3.724 -19.083 1.00 55.62 88 LYS A N 1
ATOM 687 C CA . LYS A 1 88 ? -8.650 -4.070 -19.841 1.00 55.62 88 LYS A CA 1
ATOM 688 C C . LYS A 1 88 ? -8.458 -3.978 -21.354 1.00 55.62 88 LYS A C 1
ATOM 690 O O . LYS A 1 88 ? -9.330 -4.428 -22.092 1.00 55.62 88 LYS A O 1
ATOM 695 N N . SER A 1 89 ? -7.332 -3.429 -21.804 1.00 51.69 89 SER A N 1
ATOM 696 C CA . SER A 1 89 ? -7.066 -3.126 -23.211 1.00 51.69 89 SER A CA 1
ATOM 697 C C . SER A 1 89 ? -6.001 -4.020 -23.841 1.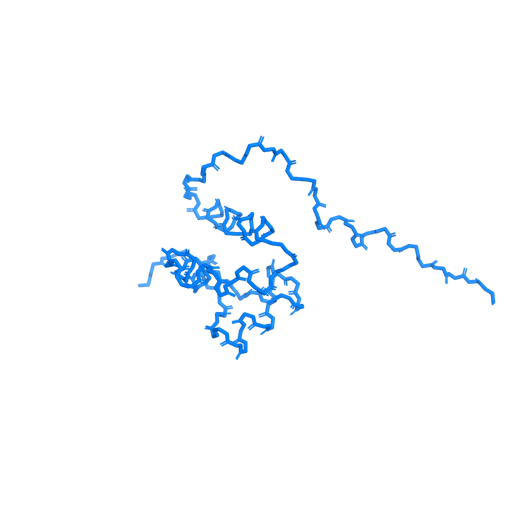00 51.69 89 SER A C 1
ATOM 699 O O . SER A 1 89 ? -5.424 -3.629 -24.849 1.00 51.69 89 SER A O 1
ATOM 701 N N . ALA A 1 90 ? -5.731 -5.210 -23.298 1.00 52.72 90 ALA A N 1
ATOM 702 C CA . ALA A 1 90 ? -5.051 -6.242 -24.075 1.00 52.72 90 ALA A CA 1
ATOM 703 C C . ALA A 1 90 ? -6.080 -6.880 -25.029 1.00 52.72 90 ALA A C 1
ATOM 705 O O . ALA A 1 90 ? -6.912 -7.668 -24.568 1.00 52.72 90 ALA A O 1
ATOM 706 N N . PRO A 1 91 ? -6.094 -6.563 -26.341 1.00 46.94 91 PRO A N 1
ATOM 707 C CA . PRO A 1 91 ? -6.851 -7.374 -27.273 1.00 46.94 91 PRO A CA 1
ATOM 708 C C . PRO A 1 91 ? -6.241 -8.775 -27.263 1.00 46.94 91 PRO A C 1
ATOM 710 O O . PRO A 1 91 ? -5.052 -8.963 -27.527 1.00 46.94 91 PRO A O 1
ATOM 713 N N . ALA A 1 92 ? -7.079 -9.763 -26.964 1.00 56.59 92 ALA A N 1
ATOM 714 C CA . ALA A 1 92 ? -6.831 -11.131 -27.364 1.00 56.59 92 ALA A CA 1
ATOM 715 C C . ALA A 1 92 ? -6.709 -11.142 -28.894 1.00 56.59 92 ALA A C 1
ATOM 717 O O . ALA A 1 92 ? -7.715 -11.177 -29.600 1.00 56.59 92 ALA A O 1
ATOM 718 N N . ASN A 1 93 ? -5.483 -11.075 -29.413 1.00 47.78 93 ASN A N 1
ATOM 719 C CA . ASN A 1 93 ? -5.226 -11.435 -30.799 1.00 47.78 93 ASN A CA 1
ATOM 720 C C . ASN A 1 93 ? -5.390 -12.954 -30.912 1.00 47.78 93 ASN A C 1
ATOM 722 O O . ASN A 1 93 ? -4.453 -13.726 -30.729 1.00 47.78 93 ASN A O 1
ATOM 726 N N . LEU A 1 94 ? -6.637 -13.358 -31.158 1.00 52.12 94 LEU A N 1
ATOM 727 C CA . LEU A 1 94 ? -6.975 -14.565 -31.895 1.00 52.12 94 LEU A CA 1
ATOM 728 C C . LEU A 1 94 ? -6.723 -14.320 -33.392 1.00 52.12 94 LEU A C 1
ATOM 730 O O . LEU A 1 94 ? -7.202 -13.326 -33.937 1.00 52.12 94 LEU A O 1
ATOM 734 N N . GLY A 1 95 ? -6.075 -15.287 -34.045 1.00 49.88 95 GLY A N 1
ATOM 735 C CA . GLY A 1 95 ? -5.921 -15.400 -35.504 1.00 49.88 95 GLY A CA 1
ATOM 736 C C . GLY A 1 95 ? -4.503 -15.043 -35.959 1.00 49.88 95 GLY A C 1
ATOM 737 O O . GLY A 1 95 ? -4.034 -13.951 -35.666 1.00 49.88 95 GLY A O 1
ATOM 738 N N . VAL A 1 96 ? -3.751 -15.892 -36.662 1.00 45.47 96 VAL A N 1
ATOM 739 C CA . VAL A 1 96 ? -4.050 -17.074 -37.494 1.00 45.47 96 VAL A CA 1
ATOM 740 C C . VAL A 1 96 ? -2.866 -18.034 -37.405 1.00 45.47 96 VAL A C 1
ATOM 742 O O . VAL A 1 96 ? -1.724 -17.526 -37.338 1.00 45.47 96 VAL A O 1
#

Solvent-accessible surface area (backbone atoms only — not comparable to full-atom values): 5853 Å² total; per-residue (Å²): 129,83,88,55,69,67,38,69,37,47,30,65,82,80,39,59,60,85,41,24,47,50,36,35,76,75,68,68,32,52,22,47,41,47,44,59,60,34,49,75,36,73,70,42,31,56,58,51,25,72,53,39,100,35,58,65,59,40,50,50,51,53,40,52,58,35,44,77,70,72,42,90,56,78,82,70,94,59,89,73,73,70,75,82,55,66,75,78,68,66,76,82,81,76,83,133

Foldseek 3Di:
DPPDCQQVAFCVVVDPCQLRVCCCPVVVQTHLNSLLVLCVDPVSLVSSQVSDPGSVVSLVSNLVSCVSVVHDRDDDPDPDDPPVCPVVPPPPPDDD

Sequence (96 aa):
MSGNRILDLPLTVVLRSEIALPLQQVLHIYTVGNFLAAWRRPAGRQSIEHCFDSPQQALHTAQTFAAWLGLPAAPAPRPVEAWWQADKSAPANLGV

Secondary structure (DSSP, 8-state):
--S-GGGG-BHHHHS-HHHHHHHHHTS---BHHHHHHHHTSHHHHHHHHTTSS-HHHHHHHHHHHHHHTT--PPPPSSPPP-GGGGGGG-------

Radius of gyration: 15.19 Å; Cα contacts (8 Å, |Δi|>4): 73; chains: 1; bounding box: 25×36×56 Å

pLDDT: mean 81.63, std 17.49, range [42.34, 96.75]